Protein AF-A0AAU8ID42-F1 (afdb_monomer_lite)

Radius of gyration: 19.7 Å; chains: 1; bounding box: 48×30×60 Å

Structure (mmCIF, N/CA/C/O backbone):
data_AF-A0AAU8ID42-F1
#
_entry.id   AF-A0AAU8ID42-F1
#
loop_
_atom_site.group_PDB
_atom_site.id
_atom_site.type_symbol
_atom_site.label_atom_id
_atom_site.label_alt_id
_atom_site.label_comp_id
_atom_site.label_asym_id
_atom_site.label_entity_id
_atom_site.label_seq_id
_atom_site.pdbx_PDB_ins_code
_atom_site.Cartn_x
_atom_site.Cartn_y
_atom_site.Cartn_z
_atom_site.occupancy
_atom_site.B_iso_or_equiv
_atom_site.auth_seq_id
_atom_site.auth_comp_id
_atom_site.auth_asym_id
_atom_site.auth_atom_id
_atom_site.pdbx_PDB_model_num
ATOM 1 N N . MET A 1 1 ? 18.596 5.014 -32.888 1.00 41.84 1 MET A N 1
ATOM 2 C CA . MET A 1 1 ? 18.682 4.741 -31.434 1.00 41.84 1 MET A CA 1
ATOM 3 C C . MET A 1 1 ? 18.247 5.982 -30.650 1.00 41.84 1 MET A C 1
ATOM 5 O O . MET A 1 1 ? 19.115 6.735 -30.248 1.00 41.84 1 MET A O 1
ATOM 9 N N . ASN A 1 2 ? 16.942 6.259 -30.488 1.00 43.84 2 ASN A N 1
ATOM 10 C CA . ASN A 1 2 ? 16.461 7.321 -29.577 1.00 43.84 2 ASN A CA 1
ATOM 11 C C . ASN A 1 2 ? 14.933 7.251 -29.327 1.00 43.84 2 ASN A C 1
ATOM 13 O O . ASN A 1 2 ? 14.206 8.152 -29.717 1.00 43.84 2 ASN A O 1
ATOM 17 N N . ASN A 1 3 ? 14.413 6.158 -28.755 1.00 52.28 3 ASN A N 1
ATOM 18 C CA . ASN A 1 3 ? 12.994 6.091 -28.336 1.00 52.28 3 ASN A CA 1
ATOM 19 C C . ASN A 1 3 ? 12.779 5.470 -26.940 1.00 52.28 3 ASN A C 1
ATOM 21 O O . ASN A 1 3 ? 11.666 5.488 -26.425 1.00 52.28 3 ASN A O 1
ATOM 25 N N . SER A 1 4 ? 13.830 4.972 -26.279 1.00 56.16 4 SER A N 1
ATOM 26 C CA . SER A 1 4 ? 13.709 4.334 -24.957 1.00 56.16 4 SER A CA 1
ATOM 27 C C . SER A 1 4 ? 13.705 5.335 -23.791 1.00 56.16 4 SER A C 1
ATOM 29 O O . SER A 1 4 ? 13.159 5.042 -22.729 1.00 56.16 4 SER A O 1
ATOM 31 N N . GLY A 1 5 ? 14.268 6.537 -23.982 1.00 58.09 5 GLY A N 1
ATOM 32 C CA . GLY A 1 5 ? 14.331 7.572 -22.941 1.00 58.09 5 GLY A CA 1
ATOM 33 C C . GLY A 1 5 ? 12.965 8.179 -22.605 1.00 58.09 5 GLY A C 1
ATOM 34 O O . GLY A 1 5 ? 12.621 8.301 -21.434 1.00 58.09 5 GLY A O 1
ATOM 35 N N . GLY A 1 6 ? 12.147 8.484 -23.620 1.00 64.56 6 GLY A N 1
ATOM 36 C CA . GLY A 1 6 ? 10.832 9.109 -23.423 1.00 64.56 6 GLY A CA 1
ATOM 37 C C . GLY A 1 6 ? 9.846 8.219 -22.661 1.00 64.56 6 GLY A C 1
ATOM 38 O O . GLY A 1 6 ? 9.210 8.670 -21.714 1.00 64.56 6 GLY A O 1
ATOM 39 N N . ASN A 1 7 ? 9.773 6.931 -23.009 1.00 73.75 7 ASN A N 1
ATOM 40 C CA . ASN A 1 7 ? 8.872 5.984 -22.343 1.00 73.75 7 ASN A CA 1
ATOM 41 C C . ASN A 1 7 ? 9.273 5.737 -20.874 1.00 73.75 7 ASN A C 1
ATOM 43 O O . ASN A 1 7 ? 8.422 5.683 -19.987 1.00 73.75 7 ASN A O 1
ATOM 47 N N . THR A 1 8 ? 10.578 5.685 -20.592 1.00 78.56 8 THR A N 1
ATOM 48 C CA . THR A 1 8 ? 11.084 5.506 -19.223 1.00 78.56 8 THR A CA 1
ATOM 49 C C . THR A 1 8 ? 10.717 6.690 -18.326 1.00 78.56 8 THR A C 1
ATOM 51 O O . THR A 1 8 ? 10.282 6.487 -17.195 1.00 78.56 8 THR A O 1
ATOM 54 N N . ILE A 1 9 ? 10.820 7.923 -18.837 1.00 86.12 9 ILE A N 1
ATOM 55 C CA . ILE A 1 9 ? 10.448 9.132 -18.085 1.00 86.12 9 ILE A CA 1
ATOM 56 C C . ILE A 1 9 ? 8.940 9.166 -17.812 1.00 86.12 9 ILE A C 1
ATOM 58 O O . ILE A 1 9 ? 8.534 9.467 -16.692 1.00 86.12 9 ILE A O 1
ATOM 62 N N . ILE A 1 10 ? 8.109 8.810 -18.798 1.00 85.56 10 ILE A N 1
ATOM 63 C CA . ILE A 1 10 ? 6.648 8.743 -18.624 1.00 85.56 10 ILE A CA 1
ATOM 64 C C . ILE A 1 10 ? 6.278 7.678 -17.585 1.00 85.56 10 ILE A C 1
ATOM 66 O O . ILE A 1 10 ? 5.497 7.950 -16.675 1.00 85.56 10 ILE A O 1
ATOM 70 N N . SER A 1 11 ? 6.872 6.486 -17.675 1.00 82.88 11 SER A N 1
ATOM 71 C CA . SER A 1 11 ? 6.637 5.398 -16.718 1.00 82.88 11 SER A CA 1
ATOM 72 C C . SER A 1 11 ? 7.068 5.783 -15.300 1.00 82.88 11 SER A C 1
ATOM 74 O O . SER A 1 11 ? 6.342 5.520 -14.344 1.00 82.88 11 SER A O 1
ATOM 76 N N . LEU A 1 12 ? 8.209 6.466 -15.157 1.00 85.31 12 LEU A N 1
ATOM 77 C CA . LEU A 1 12 ? 8.694 6.959 -13.868 1.00 85.31 12 LEU A CA 1
ATOM 78 C C . LEU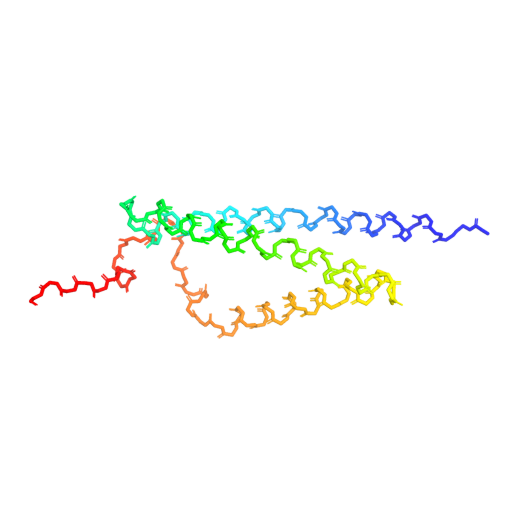 A 1 12 ? 7.776 8.043 -13.289 1.00 85.31 12 LEU A C 1
ATOM 80 O O . LEU A 1 12 ? 7.482 8.017 -12.095 1.00 85.31 12 LEU A O 1
ATOM 84 N N . ALA A 1 13 ? 7.292 8.965 -14.124 1.00 89.25 13 ALA A N 1
ATOM 85 C CA . ALA A 1 13 ? 6.355 10.002 -13.706 1.00 89.25 13 ALA A CA 1
ATOM 86 C C . ALA A 1 13 ? 5.017 9.404 -13.246 1.00 89.25 13 ALA A C 1
ATOM 88 O O . ALA A 1 13 ? 4.515 9.780 -12.189 1.00 89.25 13 ALA A O 1
ATOM 89 N N . LEU A 1 14 ? 4.471 8.432 -13.986 1.00 86.00 14 LEU A N 1
ATOM 90 C CA . LEU A 1 14 ? 3.251 7.708 -13.605 1.00 86.00 14 LEU A CA 1
ATOM 91 C C . LEU A 1 14 ? 3.441 6.911 -12.306 1.00 86.00 14 LEU A C 1
ATOM 93 O O . LEU A 1 14 ? 2.563 6.906 -11.440 1.00 86.00 14 LEU A O 1
ATOM 97 N N . TYR A 1 15 ? 4.602 6.277 -12.139 1.00 83.19 15 TYR A N 1
ATOM 98 C CA . TYR A 1 15 ? 4.944 5.566 -10.911 1.00 83.19 15 TYR A CA 1
ATOM 99 C C . TYR A 1 15 ? 5.027 6.523 -9.715 1.00 83.19 15 TYR A C 1
ATOM 101 O O . TYR A 1 15 ? 4.381 6.289 -8.695 1.00 83.19 15 TYR A O 1
ATOM 109 N N . ALA A 1 16 ? 5.730 7.650 -9.855 1.00 86.19 16 ALA A N 1
ATOM 110 C CA . ALA A 1 16 ? 5.821 8.678 -8.820 1.00 86.19 16 ALA A CA 1
ATOM 111 C C . ALA A 1 16 ? 4.447 9.282 -8.479 1.00 86.19 16 ALA A C 1
ATOM 113 O O . ALA A 1 16 ? 4.114 9.441 -7.306 1.00 86.19 16 ALA A O 1
ATOM 114 N N . ALA A 1 17 ? 3.612 9.542 -9.488 1.00 88.81 17 ALA A N 1
ATOM 115 C CA . ALA A 1 17 ? 2.253 10.051 -9.308 1.00 88.81 17 ALA A CA 1
ATOM 116 C C . ALA A 1 17 ? 1.322 9.068 -8.575 1.00 88.81 17 ALA A C 1
ATOM 118 O O . ALA A 1 17 ? 0.297 9.485 -8.037 1.00 88.81 17 ALA A O 1
ATOM 119 N N . SER A 1 18 ? 1.676 7.781 -8.504 1.00 85.62 18 SER A N 1
ATOM 120 C CA . SER A 1 18 ? 0.898 6.771 -7.778 1.00 85.62 18 SER A CA 1
ATOM 121 C C . SER A 1 18 ? 1.138 6.806 -6.260 1.00 85.62 18 SER A C 1
ATOM 123 O O . SER A 1 18 ? 0.249 6.439 -5.490 1.00 85.62 18 SER A O 1
ATOM 125 N N . PHE A 1 19 ? 2.296 7.292 -5.794 1.00 83.81 19 PHE A N 1
ATOM 126 C CA . PHE A 1 19 ? 2.628 7.347 -4.360 1.00 83.81 19 PHE A CA 1
ATOM 127 C C . PHE A 1 19 ? 1.645 8.169 -3.516 1.00 83.81 19 PHE A C 1
ATOM 129 O O . PHE A 1 19 ? 1.252 7.679 -2.457 1.00 83.81 19 PHE A O 1
ATOM 136 N N . PRO A 1 20 ? 1.205 9.371 -3.941 1.00 88.19 20 PRO A N 1
ATOM 137 C CA . PRO A 1 20 ? 0.193 10.130 -3.213 1.00 88.19 20 PRO A CA 1
ATOM 138 C C . PRO A 1 20 ? -1.087 9.330 -2.961 1.00 88.19 20 PRO A C 1
ATOM 140 O O . PRO A 1 20 ? -1.586 9.322 -1.840 1.00 88.19 20 PRO A O 1
ATOM 143 N N . ALA A 1 21 ? -1.588 8.602 -3.964 1.00 84.75 21 ALA A N 1
ATOM 144 C CA . ALA A 1 21 ? -2.793 7.787 -3.818 1.00 84.75 21 ALA A CA 1
ATOM 145 C C . ALA A 1 21 ? -2.595 6.653 -2.798 1.00 84.75 21 ALA A C 1
ATOM 147 O O . ALA A 1 21 ? -3.459 6.412 -1.950 1.00 84.75 21 ALA A O 1
ATOM 148 N N . ILE A 1 22 ? -1.429 6.000 -2.832 1.00 84.81 22 ILE A N 1
ATOM 149 C CA . ILE A 1 22 ? -1.055 4.959 -1.866 1.00 84.81 22 ILE A CA 1
ATOM 150 C C . ILE A 1 22 ? -0.967 5.549 -0.449 1.00 84.81 22 ILE A C 1
ATOM 152 O O . ILE A 1 22 ? -1.515 4.978 0.494 1.00 84.81 22 ILE A O 1
ATOM 156 N N . GLY A 1 23 ? -0.329 6.712 -0.297 1.00 85.06 23 GLY A N 1
ATOM 157 C CA . GLY A 1 23 ? -0.170 7.393 0.989 1.00 85.06 23 GLY A CA 1
ATOM 158 C C . GLY A 1 23 ? -1.502 7.825 1.599 1.00 85.06 23 GLY A C 1
ATOM 159 O O . GLY A 1 23 ? -1.768 7.527 2.762 1.00 85.06 23 GLY A O 1
ATOM 160 N N . VAL A 1 24 ? -2.370 8.455 0.803 1.00 85.25 24 VAL A N 1
ATOM 161 C CA . VAL A 1 24 ? -3.715 8.861 1.240 1.00 85.25 24 VAL A CA 1
ATOM 162 C C . VAL A 1 24 ? -4.530 7.646 1.683 1.00 85.25 24 VAL A C 1
ATOM 164 O O . VAL A 1 24 ? -5.143 7.685 2.747 1.00 85.25 24 VAL A O 1
ATOM 167 N N . THR A 1 25 ? -4.491 6.549 0.922 1.00 84.06 25 THR A N 1
ATOM 168 C CA . THR A 1 25 ? -5.208 5.311 1.275 1.00 84.06 25 THR A CA 1
ATOM 169 C C . THR A 1 25 ? -4.713 4.733 2.598 1.00 84.06 25 THR A C 1
ATOM 171 O O . THR A 1 25 ? -5.525 4.330 3.427 1.00 84.06 25 THR A O 1
ATOM 174 N N . ASN A 1 26 ? -3.398 4.733 2.832 1.00 87.25 26 ASN A N 1
ATOM 175 C CA . ASN A 1 26 ? -2.816 4.238 4.077 1.00 87.25 26 ASN A CA 1
ATOM 176 C C . ASN A 1 26 ? -3.265 5.082 5.283 1.00 87.25 26 ASN A C 1
ATOM 178 O O . ASN A 1 26 ? -3.771 4.538 6.263 1.00 87.25 26 ASN A O 1
ATOM 182 N N . ILE A 1 27 ? -3.175 6.412 5.180 1.00 86.56 27 ILE A N 1
ATOM 183 C CA . ILE A 1 27 ? -3.607 7.321 6.253 1.00 86.56 27 ILE A CA 1
ATOM 184 C C . ILE A 1 27 ? -5.100 7.134 6.543 1.00 86.56 27 ILE A C 1
ATOM 186 O O . ILE A 1 27 ? -5.476 6.941 7.697 1.00 86.56 27 ILE A O 1
ATOM 190 N N . LEU A 1 28 ? -5.945 7.124 5.505 1.00 83.19 28 LEU A N 1
ATOM 191 C CA . LEU A 1 28 ? -7.384 6.903 5.657 1.00 83.19 28 LEU A CA 1
ATOM 192 C C . LEU A 1 28 ? -7.688 5.560 6.323 1.00 83.19 28 LEU A C 1
ATOM 194 O O . LEU A 1 28 ? -8.535 5.505 7.211 1.00 83.19 28 LEU A O 1
ATOM 198 N N . PHE A 1 29 ? -6.990 4.493 5.932 1.00 83.25 29 PHE A N 1
ATOM 199 C CA . PHE A 1 29 ? -7.174 3.165 6.507 1.00 83.25 29 PHE A CA 1
ATOM 200 C C . PHE A 1 29 ? -6.809 3.135 7.995 1.00 83.25 29 PHE A C 1
ATOM 202 O O . PHE A 1 29 ? -7.591 2.648 8.812 1.00 83.25 29 PHE A O 1
ATOM 209 N N . VAL A 1 30 ? -5.661 3.709 8.364 1.00 82.75 30 VAL A N 1
ATOM 210 C CA . VAL A 1 30 ? -5.213 3.777 9.761 1.00 82.75 30 VAL A CA 1
ATOM 211 C C . VAL A 1 30 ? -6.175 4.616 10.602 1.00 82.75 30 VAL A C 1
ATOM 213 O O . VAL A 1 30 ? -6.609 4.157 11.657 1.00 82.75 30 VAL A O 1
ATOM 216 N N . THR A 1 31 ? -6.569 5.806 10.142 1.00 81.19 31 THR A N 1
ATOM 217 C CA . THR A 1 31 ? -7.510 6.667 10.878 1.00 81.19 31 THR A CA 1
ATOM 218 C C . THR A 1 31 ? -8.894 6.028 11.002 1.00 81.19 31 THR A C 1
ATOM 220 O O . THR A 1 31 ? -9.501 6.095 12.071 1.00 81.19 31 THR A O 1
ATOM 223 N N . ALA A 1 32 ? -9.392 5.372 9.950 1.00 78.44 32 ALA A N 1
ATOM 224 C CA . ALA A 1 32 ? -10.661 4.651 10.000 1.00 78.44 32 ALA A CA 1
ATOM 225 C C . ALA A 1 32 ? -10.613 3.500 11.014 1.00 78.44 32 ALA A C 1
ATOM 227 O O . ALA A 1 32 ? -11.541 3.359 11.804 1.00 78.44 32 ALA A O 1
ATOM 228 N N . MET A 1 33 ? -9.524 2.727 11.051 1.00 78.06 33 MET A N 1
ATOM 229 C CA . MET A 1 33 ? -9.340 1.649 12.030 1.00 78.06 33 MET A CA 1
ATOM 230 C C . MET A 1 33 ? -9.261 2.175 13.462 1.00 78.06 33 MET A C 1
ATOM 232 O O . MET A 1 33 ? -9.932 1.644 14.345 1.00 78.06 33 MET A O 1
ATOM 236 N N . GLN A 1 34 ? -8.497 3.246 13.689 1.00 76.88 34 GLN A N 1
ATOM 237 C CA . GLN A 1 34 ? -8.369 3.861 15.013 1.00 76.88 34 GLN A CA 1
ATOM 238 C C . GLN A 1 34 ? -9.704 4.364 15.566 1.00 76.88 34 GLN A C 1
ATOM 240 O O . GLN A 1 34 ? -9.901 4.359 16.776 1.00 76.88 34 GLN A O 1
ATOM 245 N N . LYS A 1 35 ? -10.614 4.800 14.690 1.00 73.75 35 LYS A N 1
ATOM 246 C CA . LYS A 1 35 ? -11.929 5.310 15.084 1.00 73.75 35 LYS A CA 1
ATOM 247 C C . LYS A 1 35 ? -13.036 4.259 15.105 1.00 73.75 35 LYS A C 1
ATOM 249 O O . LYS A 1 35 ? -13.976 4.384 15.882 1.00 73.75 35 LYS A O 1
ATOM 254 N N . ALA A 1 36 ? -12.943 3.232 14.266 1.00 73.12 36 ALA A N 1
ATOM 255 C CA . ALA A 1 36 ? -13.908 2.137 14.239 1.00 73.12 36 ALA A CA 1
ATOM 256 C C . ALA A 1 36 ? -13.735 1.170 15.422 1.00 73.12 36 ALA A C 1
ATOM 258 O O . ALA A 1 36 ? -14.702 0.528 15.830 1.00 73.12 36 ALA A O 1
ATOM 259 N N . VAL A 1 37 ? -12.518 1.047 15.965 1.00 71.81 37 VAL A N 1
ATOM 260 C CA . VAL A 1 37 ? -12.202 0.111 17.051 1.00 71.81 37 VAL A CA 1
ATOM 261 C C . VAL A 1 37 ? -12.172 0.845 18.400 1.00 71.81 37 VAL A C 1
ATOM 263 O O . VAL A 1 37 ? -11.513 1.878 18.514 1.00 71.81 37 VAL A O 1
ATOM 266 N N . PRO A 1 38 ? -12.830 0.319 19.453 1.00 69.81 38 PRO A N 1
ATOM 267 C CA . PRO A 1 38 ? -12.719 0.860 20.805 1.00 69.81 38 PRO A CA 1
ATOM 268 C C . PRO A 1 38 ? -11.260 0.865 21.277 1.00 69.81 38 PRO A C 1
ATOM 270 O O . PRO A 1 38 ? -10.543 -0.115 21.071 1.00 69.81 38 PRO A O 1
ATOM 273 N N . GLY A 1 39 ? -10.828 1.931 21.958 1.00 70.12 39 GLY A N 1
ATOM 274 C CA . GLY A 1 39 ? -9.426 2.114 22.369 1.00 70.12 39 GLY A CA 1
ATOM 275 C C . GLY A 1 39 ? -8.821 0.946 23.163 1.00 70.12 39 GLY A C 1
ATOM 276 O O . GLY A 1 39 ? -7.623 0.705 23.063 1.00 70.12 39 GLY A O 1
ATOM 277 N N . ASP A 1 40 ? -9.647 0.177 23.876 1.00 75.38 40 ASP A N 1
ATOM 278 C CA . ASP A 1 40 ? -9.238 -0.998 24.660 1.00 75.38 40 ASP A CA 1
ATOM 279 C C . ASP A 1 40 ? -8.814 -2.201 23.781 1.00 75.38 40 ASP A C 1
ATOM 281 O O . ASP A 1 40 ? -7.878 -2.934 24.094 1.00 75.38 40 ASP A O 1
ATOM 285 N N . GLN A 1 41 ? -9.435 -2.369 22.606 1.00 78.31 41 GLN A N 1
ATOM 286 C CA . GLN A 1 41 ? -9.173 -3.495 21.689 1.00 78.31 41 GLN A CA 1
ATOM 287 C C . GLN A 1 41 ? -8.276 -3.121 20.502 1.00 78.31 41 GLN A C 1
ATOM 289 O O . GLN A 1 41 ? -7.874 -3.989 19.722 1.00 78.31 41 GLN A O 1
ATOM 294 N N . LEU A 1 42 ? -7.923 -1.842 20.370 1.00 82.38 42 LEU A N 1
ATOM 295 C CA . LEU A 1 42 ? -7.143 -1.314 19.252 1.00 82.38 42 LEU A CA 1
ATOM 296 C C . LEU A 1 42 ? -5.793 -2.023 19.103 1.00 82.38 42 LEU A C 1
ATOM 298 O O . LEU A 1 42 ? -5.417 -2.399 17.993 1.00 82.38 42 LEU A O 1
ATOM 302 N N . ALA A 1 43 ? -5.104 -2.281 20.218 1.00 83.56 43 ALA A N 1
ATOM 303 C CA . ALA A 1 43 ? -3.835 -3.003 20.213 1.00 83.56 43 ALA A CA 1
ATOM 304 C C . ALA A 1 43 ? -3.989 -4.441 19.689 1.00 83.56 43 ALA A C 1
ATOM 306 O O . ALA A 1 43 ? -3.203 -4.866 18.848 1.00 83.56 43 ALA A O 1
ATOM 307 N N . GLN A 1 44 ? -5.029 -5.164 20.119 1.00 85.81 44 GLN A N 1
ATOM 308 C CA . GLN A 1 44 ? -5.267 -6.554 19.710 1.00 85.81 44 GLN A CA 1
ATOM 309 C C . GLN A 1 44 ? -5.571 -6.655 18.211 1.00 85.81 44 GLN A C 1
ATOM 311 O O . GLN A 1 44 ? -4.979 -7.476 17.508 1.00 85.81 44 GLN A O 1
ATOM 316 N N . VAL A 1 45 ? -6.440 -5.777 17.700 1.00 85.00 45 VAL A N 1
ATOM 317 C CA . VAL A 1 45 ? -6.769 -5.720 16.268 1.00 85.00 45 VAL A CA 1
ATOM 318 C C . VAL A 1 45 ? -5.525 -5.388 15.445 1.00 85.00 45 VAL A C 1
ATOM 320 O O . VAL A 1 45 ? -5.256 -6.043 14.438 1.00 85.00 45 VAL A O 1
ATOM 323 N N . TYR A 1 46 ? -4.720 -4.423 15.896 1.00 86.06 46 TYR A N 1
ATOM 324 C CA . TYR A 1 46 ? -3.493 -4.046 15.200 1.00 86.06 46 TYR A CA 1
ATOM 325 C C . TYR A 1 46 ? -2.466 -5.187 15.197 1.00 86.06 46 TYR A C 1
ATOM 327 O O . TYR A 1 46 ? -1.858 -5.455 14.163 1.00 86.06 46 TYR A O 1
ATOM 335 N N . THR A 1 47 ? -2.325 -5.925 16.303 1.00 88.69 47 THR A N 1
ATOM 336 C CA . THR A 1 47 ? -1.471 -7.120 16.371 1.00 88.69 47 THR A CA 1
ATOM 337 C C . THR A 1 47 ? -1.909 -8.195 15.377 1.00 88.69 47 THR A C 1
ATOM 339 O O . THR A 1 47 ? -1.054 -8.754 14.691 1.00 88.69 47 THR A O 1
ATOM 342 N N . ILE A 1 48 ? -3.213 -8.460 15.241 1.00 89.50 48 ILE A N 1
ATOM 343 C CA . ILE A 1 48 ? -3.730 -9.436 14.265 1.00 89.50 48 ILE A CA 1
ATOM 344 C C . ILE A 1 48 ? -3.427 -8.978 12.834 1.00 89.50 48 ILE A C 1
ATOM 346 O O . ILE A 1 48 ? -2.917 -9.764 12.036 1.00 89.50 48 ILE A O 1
ATOM 350 N N . ILE A 1 49 ? -3.690 -7.706 12.513 1.00 87.44 49 ILE A N 1
ATOM 351 C CA . ILE A 1 49 ? -3.439 -7.147 11.175 1.00 87.44 49 ILE A CA 1
ATOM 352 C C . ILE A 1 49 ? -1.946 -7.187 10.840 1.00 87.44 49 ILE A C 1
ATOM 354 O O . ILE A 1 49 ? -1.581 -7.633 9.753 1.00 87.44 49 ILE A O 1
ATOM 358 N N . ILE A 1 50 ? -1.075 -6.762 11.762 1.00 89.00 50 ILE A N 1
ATOM 359 C CA . ILE A 1 50 ? 0.378 -6.809 11.559 1.00 89.00 50 ILE A CA 1
ATOM 360 C C . ILE A 1 50 ? 0.845 -8.252 11.399 1.00 89.00 50 ILE A C 1
ATOM 362 O O . ILE A 1 50 ? 1.629 -8.530 10.497 1.00 89.00 50 ILE A O 1
ATOM 366 N N . SER A 1 51 ? 0.377 -9.174 12.242 1.00 91.38 51 SER A N 1
ATOM 367 C CA . SER A 1 51 ? 0.763 -10.584 12.160 1.00 91.38 51 SER A CA 1
ATOM 368 C C . SER A 1 51 ? 0.349 -11.188 10.817 1.00 91.38 51 SER A C 1
ATOM 370 O O . SER A 1 51 ? 1.188 -11.753 10.112 1.00 91.38 51 SER A O 1
ATOM 372 N N . ALA A 1 52 ? -0.894 -10.965 10.386 1.00 90.31 52 ALA A N 1
ATOM 373 C CA . ALA A 1 52 ? -1.362 -11.393 9.073 1.00 90.31 52 ALA A CA 1
ATOM 374 C C . ALA A 1 52 ? -0.548 -10.749 7.937 1.00 90.31 52 ALA A C 1
ATOM 376 O O . ALA A 1 52 ? -0.126 -11.444 7.012 1.00 90.31 52 ALA A O 1
ATOM 377 N N . GLY A 1 53 ? -0.261 -9.447 8.029 1.00 88.00 53 GLY A N 1
ATOM 378 C CA . GLY A 1 53 ? 0.578 -8.720 7.075 1.00 88.00 53 GLY A CA 1
ATOM 379 C C . GLY A 1 53 ? 2.009 -9.258 7.006 1.00 88.00 53 GLY A C 1
ATOM 380 O O . GLY A 1 53 ? 2.553 -9.418 5.915 1.00 88.00 53 GLY A O 1
ATOM 381 N N . SER A 1 54 ? 2.593 -9.622 8.149 1.00 89.31 54 SER A N 1
ATOM 382 C CA . SER A 1 54 ? 3.945 -10.185 8.248 1.00 89.31 54 SER A CA 1
ATOM 383 C C . SER A 1 54 ? 4.065 -11.554 7.581 1.00 89.31 54 SER A C 1
ATOM 385 O O . SER A 1 54 ? 5.131 -11.888 7.074 1.00 89.31 54 SER A O 1
ATOM 387 N N . CYS A 1 55 ? 2.965 -12.308 7.501 1.00 92.12 55 CYS A N 1
ATOM 388 C CA . CYS A 1 55 ? 2.881 -13.539 6.719 1.00 92.12 55 CYS A CA 1
ATOM 389 C C . CYS A 1 55 ? 2.573 -13.254 5.241 1.00 92.12 55 CYS A C 1
ATOM 391 O O . CYS A 1 55 ? 3.144 -13.881 4.350 1.00 92.12 55 CYS A O 1
ATOM 393 N N . ALA A 1 56 ? 1.692 -12.293 4.956 1.00 89.44 56 ALA A N 1
ATOM 394 C CA . ALA A 1 56 ? 1.263 -11.975 3.598 1.00 89.44 56 ALA A CA 1
ATOM 395 C C . ALA A 1 56 ? 2.369 -11.330 2.748 1.00 89.44 56 ALA A C 1
ATOM 397 O O . ALA A 1 56 ? 2.474 -11.629 1.562 1.00 89.44 56 ALA A O 1
ATOM 398 N N . MET A 1 57 ? 3.213 -10.475 3.332 1.00 88.69 57 MET A N 1
ATOM 399 C CA . MET A 1 57 ? 4.317 -9.813 2.627 1.00 88.69 57 MET A CA 1
ATOM 400 C C . MET A 1 57 ? 5.342 -10.790 2.024 1.00 88.69 57 MET A C 1
ATOM 402 O O . MET A 1 57 ? 5.580 -10.690 0.820 1.00 88.69 57 MET A O 1
ATOM 406 N N . PRO A 1 58 ? 5.941 -11.735 2.780 1.00 91.06 58 PRO A N 1
ATOM 407 C CA . PRO A 1 58 ? 6.886 -12.697 2.216 1.00 91.06 58 PRO A CA 1
ATOM 408 C C . PRO A 1 58 ? 6.219 -13.644 1.216 1.00 91.06 58 PRO A C 1
ATOM 410 O O . PRO A 1 58 ? 6.824 -13.997 0.208 1.00 91.06 58 PRO A O 1
ATOM 413 N N . LEU A 1 59 ? 4.958 -14.021 1.441 1.00 91.69 59 LEU A N 1
ATOM 414 C CA . LEU A 1 59 ? 4.207 -14.829 0.479 1.00 91.69 59 LEU A CA 1
ATOM 415 C C . LEU A 1 59 ? 3.952 -14.071 -0.828 1.00 91.69 59 LEU A C 1
ATOM 417 O O . LEU A 1 59 ? 4.147 -14.619 -1.912 1.00 91.69 59 LEU A O 1
ATOM 421 N N . GLY A 1 60 ? 3.558 -12.802 -0.735 1.00 86.50 60 GLY A N 1
ATOM 422 C CA . GLY A 1 60 ? 3.328 -11.941 -1.888 1.00 86.50 60 GLY A CA 1
ATOM 423 C C . GLY A 1 60 ? 4.611 -11.647 -2.662 1.00 86.50 60 GLY A C 1
ATOM 424 O O . GLY A 1 60 ? 4.604 -11.704 -3.891 1.00 86.50 60 GLY A O 1
ATOM 425 N N . SER A 1 61 ? 5.726 -11.390 -1.969 1.00 88.12 61 SER A N 1
ATOM 426 C CA . SER A 1 61 ? 7.020 -11.155 -2.618 1.00 88.12 61 SER A CA 1
ATOM 427 C C . SER A 1 61 ? 7.568 -12.418 -3.280 1.00 88.12 61 SER A C 1
ATOM 429 O O . SER A 1 61 ? 8.093 -12.329 -4.389 1.00 88.12 61 SER A O 1
ATOM 431 N N . LEU A 1 62 ? 7.380 -13.595 -2.673 1.00 91.25 62 LEU A N 1
ATOM 432 C CA . LEU A 1 62 ? 7.754 -14.876 -3.270 1.00 91.25 62 LEU A CA 1
ATOM 433 C C . LEU A 1 62 ? 6.907 -15.180 -4.512 1.00 91.25 62 LEU A C 1
ATOM 435 O O . LEU A 1 62 ? 7.455 -15.477 -5.571 1.00 91.25 62 LEU A O 1
ATOM 439 N N . ALA A 1 63 ? 5.581 -15.066 -4.409 1.00 88.62 63 ALA A N 1
ATOM 440 C CA . ALA A 1 63 ? 4.673 -15.329 -5.524 1.00 88.62 63 ALA A CA 1
ATOM 441 C C . ALA A 1 63 ? 4.882 -14.338 -6.681 1.00 88.62 63 ALA A C 1
ATOM 443 O O . ALA A 1 63 ? 4.955 -14.741 -7.845 1.00 88.62 63 ALA A O 1
ATOM 444 N N . GLY A 1 64 ? 5.027 -13.048 -6.367 1.00 84.81 64 GLY A N 1
ATOM 445 C CA . GLY A 1 64 ? 5.312 -12.000 -7.345 1.00 84.81 64 GLY A CA 1
ATOM 446 C C . GLY A 1 64 ? 6.692 -12.158 -7.981 1.00 84.81 64 GLY A C 1
ATOM 447 O O . GLY A 1 64 ? 6.813 -12.059 -9.199 1.00 84.81 64 GLY A O 1
ATOM 448 N N . GLY A 1 65 ? 7.716 -12.471 -7.181 1.00 86.94 65 GLY A N 1
ATOM 449 C CA . GLY A 1 65 ? 9.083 -12.707 -7.645 1.00 86.94 65 GLY A CA 1
ATOM 450 C C . GLY A 1 65 ? 9.197 -13.937 -8.544 1.00 86.94 65 GLY A C 1
ATOM 451 O O . GLY A 1 65 ? 9.792 -13.855 -9.617 1.00 86.94 65 GLY A O 1
ATOM 452 N N . GLN A 1 66 ? 8.557 -15.047 -8.168 1.00 90.44 66 GLN A N 1
ATOM 453 C CA . GLN A 1 66 ? 8.510 -16.260 -8.988 1.00 90.44 66 GLN A CA 1
ATOM 454 C C . GLN A 1 66 ? 7.777 -16.014 -10.312 1.00 90.44 66 GLN A C 1
ATOM 456 O O . GLN A 1 66 ? 8.249 -16.424 -11.373 1.00 90.44 66 GLN A O 1
ATOM 461 N N . SER A 1 67 ? 6.645 -15.309 -10.265 1.00 86.94 67 SER A N 1
ATOM 462 C CA . SER A 1 67 ? 5.884 -14.952 -11.468 1.00 86.94 67 SER A CA 1
ATOM 463 C C . SER A 1 67 ? 6.682 -14.018 -12.384 1.00 86.94 67 SER A C 1
ATOM 465 O O . SER A 1 67 ? 6.665 -14.189 -13.603 1.00 86.94 67 SER A O 1
ATOM 467 N N . ALA A 1 68 ? 7.437 -13.078 -11.804 1.00 88.19 68 ALA A N 1
ATOM 468 C CA . ALA A 1 68 ? 8.319 -12.181 -12.545 1.00 88.19 68 ALA A CA 1
ATOM 469 C C . ALA A 1 68 ? 9.518 -12.913 -13.164 1.00 88.19 68 ALA A C 1
ATOM 471 O O . ALA A 1 68 ? 9.945 -12.558 -14.260 1.00 88.19 68 ALA A O 1
ATOM 472 N N . TYR A 1 69 ? 10.047 -13.938 -12.491 1.00 86.75 69 TYR A N 1
ATOM 473 C CA . TYR A 1 69 ? 11.145 -14.753 -13.009 1.00 86.75 69 TYR A CA 1
ATOM 474 C C . TYR A 1 69 ? 10.717 -15.598 -14.218 1.00 86.75 69 TYR A C 1
ATOM 476 O O . TYR A 1 69 ? 11.447 -15.662 -15.204 1.00 86.75 69 TYR A O 1
ATOM 484 N N . LEU A 1 70 ? 9.530 -16.214 -14.168 1.00 88.62 70 LEU A N 1
ATOM 485 C CA . LEU A 1 70 ? 9.042 -17.093 -15.239 1.00 88.62 70 LEU A CA 1
ATOM 486 C C . LEU A 1 70 ? 8.515 -16.333 -16.465 1.00 88.62 70 LEU A C 1
ATOM 488 O O . LEU A 1 70 ? 8.767 -16.753 -17.592 1.00 88.62 70 LEU A O 1
ATOM 492 N N . TRP A 1 71 ? 7.778 -15.236 -16.261 1.00 84.94 71 TRP A N 1
ATOM 493 C CA . TRP A 1 71 ? 7.059 -14.539 -17.339 1.00 84.94 71 TRP A CA 1
ATOM 494 C C . TRP A 1 71 ? 7.475 -13.074 -17.538 1.00 84.94 71 TRP A C 1
ATOM 496 O O . TRP A 1 71 ? 6.898 -12.373 -18.372 1.00 84.94 71 TRP A O 1
ATOM 506 N N . GLY A 1 72 ? 8.480 -12.599 -16.801 1.00 83.69 72 GLY A N 1
ATOM 507 C CA . GLY A 1 72 ? 8.892 -11.197 -16.805 1.00 83.69 72 GLY A CA 1
ATOM 508 C C . GLY A 1 72 ? 7.982 -10.298 -15.959 1.00 83.69 72 GLY A C 1
ATOM 509 O O . GLY A 1 72 ? 6.969 -10.716 -15.403 1.00 83.69 72 GLY A O 1
ATOM 510 N N . VAL A 1 73 ? 8.345 -9.016 -15.855 1.00 81.06 73 VAL A N 1
ATOM 511 C CA . VAL A 1 73 ? 7.669 -8.063 -14.952 1.00 81.06 73 VAL A CA 1
ATOM 512 C C . VAL A 1 73 ? 6.298 -7.601 -15.469 1.00 81.06 73 VAL A C 1
ATOM 514 O O . VAL A 1 73 ? 5.425 -7.235 -14.684 1.00 81.06 73 VAL A O 1
ATOM 517 N N . THR A 1 74 ? 6.095 -7.622 -16.789 1.00 82.38 74 THR A N 1
ATOM 518 C CA . THR A 1 74 ? 4.895 -7.096 -17.454 1.00 82.38 74 THR A CA 1
ATOM 519 C C . THR A 1 74 ? 3.599 -7.765 -16.979 1.00 82.38 74 THR A C 1
ATOM 521 O O . THR A 1 74 ? 2.731 -7.040 -16.493 1.00 82.38 74 THR A O 1
ATOM 524 N N . PRO A 1 75 ? 3.438 -9.106 -17.022 1.00 81.75 75 PRO A N 1
ATOM 525 C CA . PRO A 1 75 ? 2.202 -9.751 -16.570 1.00 81.75 75 PRO A CA 1
ATOM 526 C C . PRO A 1 75 ? 1.944 -9.581 -15.067 1.00 81.75 75 PRO A C 1
ATOM 528 O O . PRO A 1 75 ? 0.787 -9.529 -14.655 1.00 81.75 75 PRO A O 1
ATOM 531 N N . VAL A 1 76 ? 2.992 -9.429 -14.251 1.00 84.38 76 VAL A N 1
ATOM 532 C CA . VAL A 1 76 ? 2.859 -9.185 -12.805 1.00 84.38 76 VAL A CA 1
ATOM 533 C C . VAL A 1 76 ? 2.236 -7.813 -12.546 1.00 84.38 76 VAL A C 1
ATOM 535 O O . VAL A 1 76 ? 1.260 -7.706 -11.802 1.00 84.38 76 VAL A O 1
ATOM 538 N N . PHE A 1 77 ? 2.736 -6.768 -13.214 1.00 83.00 77 PHE A N 1
ATOM 539 C CA . PHE A 1 77 ? 2.156 -5.426 -13.121 1.00 83.00 77 PHE A CA 1
ATOM 540 C C . PHE A 1 77 ? 0.747 -5.354 -13.713 1.00 83.00 77 PHE A C 1
ATOM 542 O O . PHE A 1 77 ? -0.120 -4.701 -13.133 1.00 83.00 77 PHE A O 1
ATOM 549 N N . THR A 1 78 ? 0.481 -6.043 -14.827 1.00 85.56 78 THR A N 1
ATOM 550 C CA . THR A 1 78 ? -0.868 -6.096 -15.409 1.00 85.56 78 THR A CA 1
ATOM 551 C C . THR A 1 78 ? -1.853 -6.806 -14.478 1.00 85.56 78 THR A C 1
ATOM 553 O O . THR A 1 78 ? -2.957 -6.305 -14.280 1.00 85.56 78 THR A O 1
ATOM 556 N N . GLY A 1 79 ? -1.458 -7.920 -13.853 1.00 86.56 79 GLY A N 1
ATOM 557 C CA . GLY A 1 79 ? -2.288 -8.638 -12.881 1.00 86.56 79 GLY A CA 1
ATOM 558 C C . GLY A 1 79 ? -2.581 -7.815 -11.623 1.00 86.56 79 GLY A C 1
ATOM 559 O O . GLY A 1 79 ? -3.724 -7.773 -11.162 1.00 86.56 79 GLY A O 1
ATOM 560 N N . LEU A 1 80 ? -1.581 -7.090 -11.111 1.00 85.38 80 LEU A N 1
ATOM 561 C CA . LEU A 1 80 ? -1.758 -6.130 -10.017 1.00 85.38 80 LEU A CA 1
ATOM 562 C C . LEU A 1 80 ? -2.727 -5.009 -10.404 1.00 85.38 80 LEU A C 1
ATOM 564 O O . LEU A 1 80 ? -3.687 -4.751 -9.679 1.00 85.38 80 LEU A O 1
ATOM 568 N N . GLY A 1 81 ? -2.519 -4.377 -11.561 1.00 84.12 81 GLY A N 1
ATOM 569 C CA . GLY A 1 81 ? -3.395 -3.315 -12.057 1.00 84.12 81 GLY A CA 1
ATOM 570 C C . GLY A 1 81 ? -4.837 -3.789 -12.247 1.00 84.12 81 GLY A C 1
ATOM 571 O O . GLY A 1 81 ? -5.770 -3.103 -11.833 1.00 84.12 81 GLY A O 1
ATOM 572 N N . LEU A 1 82 ? -5.028 -4.995 -12.790 1.00 89.19 82 LEU A N 1
ATOM 573 C CA . LEU A 1 82 ? -6.346 -5.607 -12.940 1.00 89.19 82 LEU A CA 1
ATOM 574 C C . LEU A 1 82 ? -7.001 -5.867 -11.576 1.00 89.19 82 LEU A C 1
ATOM 576 O O . LEU A 1 82 ? -8.177 -5.566 -11.398 1.00 89.19 82 LEU A O 1
ATOM 580 N N . SER A 1 83 ? -6.237 -6.345 -10.593 1.00 86.12 83 SER A N 1
ATOM 581 C CA . SER A 1 83 ? -6.732 -6.558 -9.226 1.00 86.12 83 SER A CA 1
ATOM 582 C C . SER A 1 83 ? -7.204 -5.251 -8.583 1.00 86.12 83 SER A C 1
ATOM 584 O O . SER A 1 83 ? -8.296 -5.202 -8.018 1.00 86.12 83 SER A O 1
ATOM 586 N N . PHE A 1 84 ? -6.436 -4.165 -8.731 1.00 84.62 84 PHE A N 1
ATOM 587 C CA . PHE A 1 84 ? -6.849 -2.833 -8.276 1.00 84.62 84 PHE A CA 1
ATOM 588 C C . PHE A 1 84 ? -8.087 -2.318 -9.016 1.00 84.62 84 PHE A C 1
ATOM 590 O O . PHE A 1 84 ? -8.939 -1.669 -8.409 1.00 84.62 84 PHE A O 1
ATOM 597 N N . LEU A 1 85 ? -8.223 -2.624 -10.306 1.00 87.38 85 LEU A N 1
ATOM 598 C CA . LEU A 1 85 ? -9.396 -2.252 -11.093 1.00 87.38 85 LEU A CA 1
ATOM 599 C C . LEU A 1 85 ? -10.652 -2.988 -10.603 1.00 87.38 85 LEU A C 1
ATOM 601 O O . LEU A 1 85 ? -11.680 -2.349 -10.377 1.00 87.38 85 LEU A O 1
ATOM 605 N N . PHE A 1 86 ? -10.560 -4.296 -10.348 1.00 86.81 86 PHE A N 1
ATOM 606 C CA . PHE A 1 86 ? -11.639 -5.062 -9.714 1.00 86.81 86 PHE A CA 1
ATOM 607 C C . PHE A 1 86 ? -11.984 -4.521 -8.326 1.00 86.81 86 PHE A C 1
ATOM 609 O O . PHE A 1 86 ? -13.163 -4.372 -8.005 1.00 86.81 86 PHE A O 1
ATOM 616 N N . LEU A 1 87 ? -10.974 -4.174 -7.525 1.00 83.75 87 LEU A N 1
ATOM 617 C CA . LEU A 1 87 ? -11.175 -3.578 -6.208 1.00 83.75 87 LEU A CA 1
ATOM 618 C C . LEU A 1 87 ? -11.903 -2.230 -6.302 1.00 83.75 87 LEU A C 1
ATOM 620 O O . LEU A 1 87 ? -12.822 -1.982 -5.528 1.00 83.75 87 LEU A O 1
ATOM 624 N N . SER A 1 88 ? -11.544 -1.389 -7.273 1.00 82.81 88 SER A N 1
ATOM 625 C CA . SER A 1 88 ? -12.202 -0.103 -7.530 1.00 82.81 88 SER A CA 1
ATOM 626 C C . SER A 1 88 ? -13.674 -0.284 -7.919 1.00 82.81 88 SER A C 1
ATOM 628 O O . SER A 1 88 ? -14.551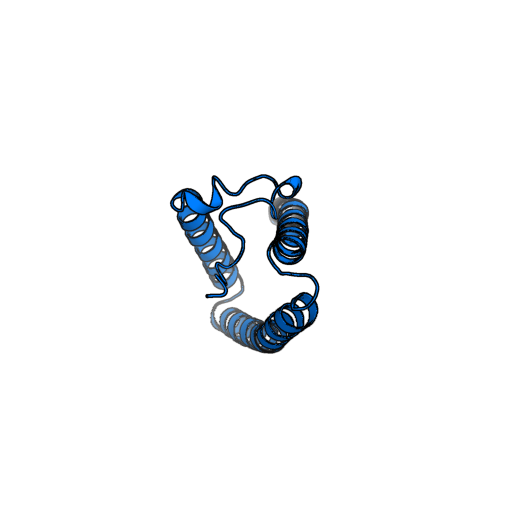 0.381 -7.365 1.00 82.81 88 SER A O 1
ATOM 630 N N . ILE A 1 89 ? -13.974 -1.248 -8.798 1.00 85.06 89 ILE A N 1
ATOM 631 C CA . ILE A 1 89 ? -15.356 -1.591 -9.170 1.00 85.06 89 ILE A CA 1
ATOM 632 C C . ILE A 1 89 ? -16.133 -2.090 -7.949 1.00 85.06 89 ILE A C 1
ATOM 634 O O . ILE A 1 89 ? -17.261 -1.653 -7.713 1.00 85.06 89 ILE A O 1
ATOM 638 N N . TYR A 1 90 ? -15.531 -2.978 -7.156 1.00 82.56 90 TYR A N 1
ATOM 639 C CA . TYR A 1 90 ? -16.142 -3.494 -5.935 1.00 82.56 90 TYR A CA 1
ATOM 640 C C . TYR A 1 90 ? -16.458 -2.363 -4.948 1.00 82.56 90 TYR A C 1
ATOM 642 O O . TYR A 1 90 ? -17.575 -2.278 -4.435 1.00 82.56 90 TYR A O 1
ATOM 650 N N . TRP A 1 91 ? -15.514 -1.439 -4.756 1.00 72.94 91 TRP A N 1
ATOM 651 C CA . TRP A 1 91 ? -15.683 -0.264 -3.904 1.00 72.94 91 TRP A CA 1
ATOM 652 C C . TRP A 1 91 ? -16.814 0.645 -4.397 1.00 72.94 91 TRP A C 1
ATOM 654 O O . TRP A 1 91 ? -17.622 1.116 -3.598 1.00 72.94 91 TRP A O 1
ATOM 664 N N . PHE A 1 92 ? -16.913 0.871 -5.710 1.00 74.50 92 PHE A N 1
ATOM 665 C CA . PHE A 1 92 ? -17.954 1.720 -6.293 1.00 74.50 92 PHE A CA 1
ATOM 666 C C . PHE A 1 92 ? -19.351 1.086 -6.216 1.00 74.50 92 PHE A C 1
ATOM 668 O O . PHE A 1 92 ? -20.351 1.790 -6.045 1.00 74.50 92 PHE A O 1
ATOM 675 N N . SER A 1 93 ? -19.418 -0.243 -6.322 1.00 74.25 93 SER A N 1
ATOM 676 C CA . SER A 1 93 ? -20.656 -1.020 -6.216 1.00 74.25 93 SER A CA 1
ATOM 677 C C . SER A 1 93 ? -21.169 -1.088 -4.772 1.00 74.25 93 SER A C 1
ATOM 679 O O . SER A 1 93 ? -22.378 -1.060 -4.521 1.00 74.25 93 SER A O 1
ATOM 681 N N . GLN A 1 94 ? -20.257 -1.105 -3.796 1.00 66.88 94 GLN A N 1
ATOM 682 C CA . GLN A 1 94 ? -20.614 -1.215 -2.390 1.00 66.88 94 GLN A CA 1
ATOM 683 C C . GLN A 1 94 ? -21.049 0.140 -1.795 1.00 66.88 94 GLN A C 1
ATOM 685 O O . GLN A 1 94 ? -20.244 0.953 -1.335 1.00 66.88 94 GLN A O 1
ATOM 690 N N . LYS A 1 95 ? -22.369 0.364 -1.724 1.00 55.41 95 LYS A N 1
ATOM 691 C CA . LYS A 1 95 ? -22.973 1.597 -1.175 1.00 55.41 95 LYS A CA 1
ATOM 692 C C . LYS A 1 95 ? -22.563 1.905 0.275 1.00 55.41 95 LYS A C 1
ATOM 694 O O . LYS A 1 95 ? -22.553 3.083 0.627 1.00 55.41 95 LYS A O 1
ATOM 699 N N . ILE A 1 96 ? -22.203 0.891 1.075 1.00 55.97 96 ILE A N 1
ATOM 700 C CA . ILE A 1 96 ? -21.770 1.043 2.481 1.00 55.97 96 ILE A CA 1
ATOM 701 C C . ILE A 1 96 ? -20.439 1.810 2.597 1.00 55.97 96 ILE A C 1
ATOM 703 O O . ILE A 1 96 ? -20.275 2.619 3.500 1.00 55.97 96 ILE A O 1
ATOM 707 N N . LEU A 1 97 ? -19.524 1.622 1.637 1.00 55.53 97 LEU A N 1
ATOM 708 C CA . LEU A 1 97 ? -18.227 2.306 1.577 1.00 55.53 97 LEU A CA 1
ATOM 709 C C . LEU A 1 97 ? -18.376 3.730 1.023 1.00 55.53 97 LEU A C 1
ATOM 711 O O . LEU A 1 97 ? -17.614 4.624 1.376 1.00 55.53 97 LEU A O 1
ATOM 715 N N . ARG A 1 98 ? -19.388 3.953 0.175 1.00 54.59 98 ARG 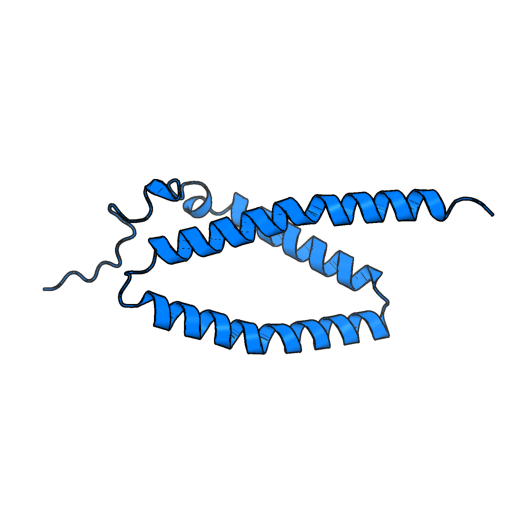A N 1
ATOM 716 C CA . ARG A 1 98 ? -19.708 5.264 -0.411 1.00 54.59 98 ARG A CA 1
ATOM 717 C C . ARG A 1 98 ? -20.458 6.196 0.548 1.00 54.59 98 ARG A C 1
ATOM 719 O O . ARG A 1 98 ? -20.357 7.408 0.403 1.00 54.59 98 ARG A O 1
ATOM 726 N N . HIS A 1 99 ? -21.199 5.636 1.501 1.00 54.53 99 HIS A N 1
ATOM 727 C CA . HIS A 1 99 ? -21.886 6.377 2.567 1.00 54.53 99 HIS A CA 1
ATOM 728 C C . HIS A 1 99 ? -21.154 6.273 3.904 1.00 54.53 99 HIS A C 1
ATOM 730 O O . HIS A 1 99 ? -21.737 6.587 4.941 1.00 54.53 99 HIS A O 1
ATOM 736 N N . MET A 1 100 ? -19.899 5.813 3.892 1.00 49.97 100 MET A N 1
ATOM 737 C CA . MET A 1 100 ? -19.095 5.785 5.099 1.00 49.97 100 MET A CA 1
ATOM 738 C C . MET A 1 100 ? -18.945 7.240 5.568 1.00 49.97 100 MET A C 1
ATOM 740 O O . MET A 1 100 ? -18.444 8.069 4.800 1.00 49.97 100 MET A O 1
ATOM 744 N N . PRO A 1 101 ? -19.465 7.589 6.761 1.00 55.38 101 PRO A N 1
ATOM 745 C CA . PRO A 1 101 ? -19.421 8.956 7.245 1.00 55.38 101 PRO A CA 1
ATOM 746 C C . PRO A 1 101 ? -17.959 9.412 7.326 1.00 55.38 101 PRO A C 1
ATOM 748 O O . PRO A 1 101 ? -17.067 8.574 7.505 1.00 55.38 101 PRO A O 1
ATOM 751 N N . PRO A 1 102 ? -17.689 10.719 7.148 1.00 57.25 102 PRO A N 1
ATOM 752 C CA . PRO A 1 102 ? -16.331 11.245 7.189 1.00 57.25 102 PRO A CA 1
ATOM 753 C C . PRO A 1 102 ? -15.637 10.744 8.449 1.00 57.25 102 PRO A C 1
ATOM 755 O O . PRO A 1 102 ? -16.283 10.603 9.487 1.00 57.25 102 PRO A O 1
ATOM 758 N N . ALA A 1 103 ? -14.327 10.490 8.360 1.00 53.78 103 ALA A N 1
ATOM 759 C CA . ALA A 1 103 ? -13.558 9.919 9.461 1.00 53.78 103 ALA A CA 1
ATOM 760 C C . ALA A 1 103 ? -13.793 10.664 10.784 1.00 53.78 103 ALA A C 1
ATOM 762 O O . ALA A 1 103 ? -13.680 10.073 11.841 1.00 53.78 103 ALA A O 1
ATOM 763 N N . ASP A 1 104 ? -14.192 11.935 10.758 1.00 52.34 104 ASP A N 1
ATOM 764 C CA . ASP A 1 104 ? -14.595 12.695 11.937 1.00 52.34 104 ASP A CA 1
ATOM 765 C C . ASP A 1 104 ? -15.748 12.078 12.765 1.00 52.34 104 ASP A C 1
ATOM 767 O O . ASP A 1 104 ? -15.693 12.114 13.990 1.00 52.34 104 ASP A O 1
ATOM 771 N N . GLN A 1 105 ? -16.715 11.417 12.120 1.00 52.22 105 GLN A N 1
ATOM 772 C CA . GLN A 1 105 ? -17.960 10.898 12.714 1.00 52.22 105 GLN A CA 1
ATOM 773 C C . GLN A 1 105 ? -17.987 9.371 12.910 1.00 52.22 105 GLN A C 1
ATOM 775 O O . GLN A 1 105 ? -18.997 8.815 13.351 1.00 52.22 105 GLN A O 1
ATOM 780 N N . LEU A 1 106 ? -16.893 8.674 12.591 1.00 56.12 106 LEU A N 1
ATOM 781 C CA . LEU A 1 106 ? -16.731 7.259 12.929 1.00 56.12 106 LEU A CA 1
ATOM 782 C C . LEU A 1 106 ? -16.634 7.145 14.462 1.00 56.12 106 LEU A C 1
ATOM 784 O O . LEU A 1 106 ? -15.598 7.462 15.038 1.00 56.12 106 LEU A O 1
ATOM 788 N N . GLY A 1 107 ? -17.745 6.790 15.117 1.00 50.56 107 GLY A N 1
ATOM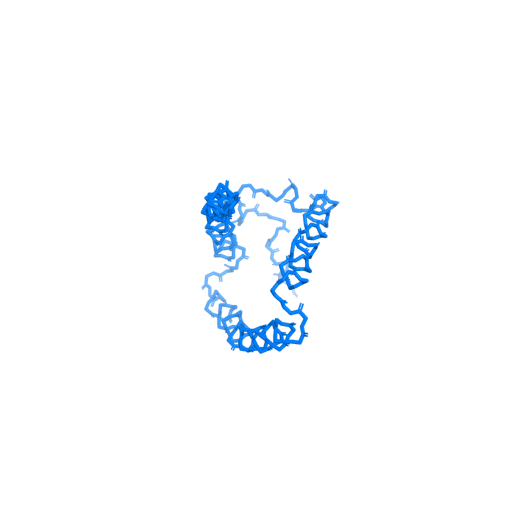 789 C CA . GLY A 1 107 ? -17.846 6.705 16.581 1.00 50.56 107 GLY A CA 1
ATOM 790 C C . GLY A 1 107 ? -19.206 7.087 17.183 1.00 50.56 107 GLY A C 1
ATOM 791 O O . GLY A 1 107 ? -19.464 6.734 18.332 1.00 50.56 107 GLY A O 1
ATOM 792 N N . THR A 1 108 ? -20.108 7.739 16.436 1.00 47.66 108 THR A N 1
ATOM 793 C CA . THR A 1 108 ? -21.407 8.190 16.979 1.00 47.66 108 THR A CA 1
ATOM 794 C C . THR A 1 108 ? -22.580 7.514 16.262 1.00 47.66 108 THR A C 1
ATOM 796 O O . THR A 1 108 ? -23.024 7.956 15.206 1.00 47.66 108 THR A O 1
ATOM 799 N N . GLY A 1 109 ? -23.095 6.433 16.859 1.00 53.34 109 GLY A N 1
ATOM 800 C CA . GLY A 1 109 ? -24.264 5.678 16.378 1.00 53.34 109 GLY A CA 1
ATOM 801 C C . GLY A 1 109 ? -23.968 4.630 15.291 1.00 53.34 109 GLY A C 1
ATOM 802 O O . GLY A 1 109 ? -22.909 4.651 14.677 1.00 53.34 109 GLY A O 1
ATOM 803 N N . ALA A 1 110 ? -24.923 3.702 15.101 1.00 47.00 110 ALA A N 1
ATOM 804 C CA . ALA A 1 110 ? -25.067 2.605 14.111 1.00 47.00 110 ALA A CA 1
ATOM 805 C C . ALA A 1 110 ? -23.881 1.647 13.816 1.00 47.00 110 ALA A C 1
ATOM 807 O O . ALA A 1 110 ? -24.125 0.493 13.478 1.00 47.00 110 ALA A O 1
ATOM 808 N N . TYR A 1 111 ? -22.628 2.077 13.957 1.00 50.75 111 TYR A N 1
ATOM 809 C CA . TYR A 1 111 ? -21.403 1.291 13.767 1.00 50.75 111 TYR A CA 1
ATOM 810 C C . TYR A 1 111 ? -20.730 0.916 15.092 1.00 50.75 111 TYR A C 1
ATOM 812 O O . TYR A 1 111 ? -19.698 0.250 15.100 1.00 50.75 111 TYR A O 1
ATOM 820 N N . THR A 1 112 ? -21.323 1.312 16.223 1.00 42.62 112 THR A N 1
ATOM 821 C CA . THR A 1 112 ? -20.999 0.712 17.516 1.00 42.62 112 THR A CA 1
ATOM 822 C C . THR A 1 112 ? -21.404 -0.752 17.420 1.00 42.62 112 THR A C 1
ATOM 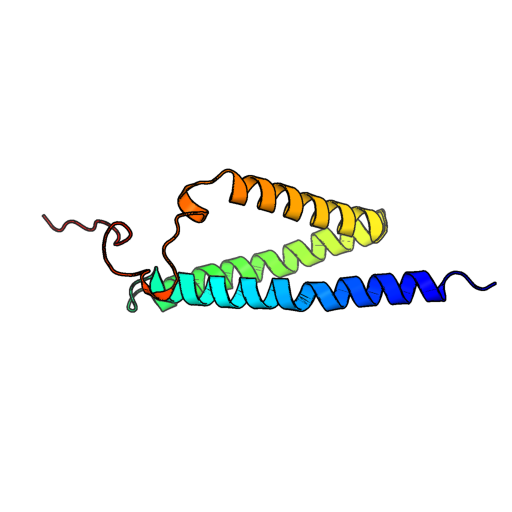824 O O . THR A 1 112 ? -22.575 -1.035 17.156 1.00 42.62 112 THR A O 1
ATOM 827 N N . ILE A 1 113 ? -20.464 -1.679 17.604 1.00 46.72 113 ILE A N 1
ATOM 828 C CA . ILE A 1 113 ? -20.785 -3.090 17.826 1.00 46.72 113 ILE A CA 1
ATOM 829 C C . ILE A 1 113 ? -21.919 -3.121 18.850 1.00 46.72 113 ILE A C 1
ATOM 831 O O . ILE A 1 113 ? -21.753 -2.659 19.978 1.00 46.72 113 ILE A O 1
ATOM 835 N N . SER A 1 114 ? -23.094 -3.582 18.423 1.00 43.72 114 SER A N 1
ATOM 836 C CA . SER A 1 114 ? -24.222 -3.843 19.303 1.00 43.72 114 SER A CA 1
ATOM 837 C C . SER A 1 114 ? -23.824 -4.993 20.224 1.00 43.72 114 SER A C 1
ATOM 839 O O . SER A 1 114 ? -24.157 -6.148 19.982 1.00 43.72 114 SER A O 1
ATOM 841 N N . ALA A 1 115 ? -23.064 -4.683 21.268 1.00 41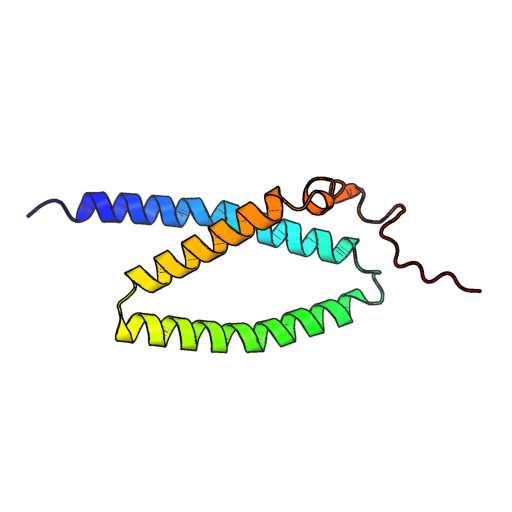.88 115 ALA A N 1
ATOM 842 C CA . ALA A 1 115 ? -23.078 -5.430 22.507 1.00 41.88 115 ALA A CA 1
ATOM 843 C C . ALA A 1 115 ? -24.155 -4.769 23.369 1.00 41.88 115 ALA A C 1
ATOM 845 O O . ALA A 1 115 ? -23.879 -4.010 24.297 1.00 41.88 115 ALA A O 1
ATOM 846 N N . LYS A 1 116 ? -25.410 -5.010 22.978 1.00 34.28 116 LYS A N 1
ATOM 847 C CA . LYS A 1 116 ? -26.553 -4.848 23.864 1.00 34.28 116 LYS A CA 1
ATOM 848 C C . LYS A 1 116 ? -26.305 -5.793 25.039 1.00 34.28 116 LYS A C 1
ATOM 850 O O . LYS A 1 116 ? -26.411 -7.005 24.886 1.00 34.28 116 LYS A O 1
ATOM 855 N N . ALA A 1 117 ? -25.875 -5.227 26.160 1.00 41.84 117 ALA A N 1
ATOM 856 C CA . ALA A 1 117 ? -25.973 -5.870 27.454 1.00 41.84 117 ALA A CA 1
ATOM 857 C C . ALA A 1 117 ? -27.461 -5.961 27.800 1.00 41.84 117 ALA A C 1
ATOM 859 O O . ALA A 1 117 ? -28.086 -4.932 28.054 1.00 41.84 117 ALA A O 1
ATOM 860 N N . GLU A 1 118 ? -28.007 -7.171 27.759 1.00 34.53 118 GLU A N 1
ATOM 861 C CA . GLU A 1 118 ? -29.163 -7.604 28.550 1.00 34.53 118 GLU A CA 1
ATOM 862 C C . GLU A 1 118 ? -28.896 -9.024 29.044 1.00 34.53 118 GLU A C 1
ATOM 864 O O . GLU A 1 118 ? -28.474 -9.861 28.212 1.00 34.53 118 GLU A O 1
#

Sequence (118 aa):
MNNSGGNTIISLALYAASFPAIGVTNILFVTAMQKAVPGDQLAQVYTIIISAGSCAMPLGSLAGGQSAYLWGVTPVFTGLGLSFLFLSIYWFSQKILRHMPPADQLGTGAYTISAKAE

InterPro domains:
  IPR036259 MFS transporter superfamily [SSF103473] (7-95)

Organism: NCBI:txid3160863

Secondary structure (DSSP, 8-state):
--SHHHHHHHHHHHHHHHHHHHHHHHHHHHHHHHHHS-TTTHHHHHHHHHHHHHHHHHHHHHHHHHHHHHH-HHHHHHHHHHHHHHHHHHHHH-HHHHTPPPGGGTTSSSSS------

Foldseek 3Di:
DPDPVVVVVVVVVVVVVCVVVVVVVVVQVVLLLCLLDDPVCSVVVVVVVVVVVVVVVVVVCVVLVVCCVPPNNVVSVVVVVVVVVVVVVVCVPDVCNVVVPPSVPSHPDDSPPPPPDD

pLDDT: mean 75.41, std 15.87, range [34.28, 92.12]